Protein AF-A0AAW7YSR7-F1 (afdb_monomer_lite)

Structure (mmCIF, N/CA/C/O backbone):
data_AF-A0AAW7YSR7-F1
#
_entry.id   AF-A0AAW7YSR7-F1
#
loop_
_atom_site.group_PDB
_atom_site.id
_atom_site.type_symbol
_atom_site.label_atom_id
_atom_site.label_alt_id
_atom_site.label_comp_id
_atom_site.label_asym_id
_atom_site.label_entity_id
_atom_site.label_seq_id
_atom_site.pdbx_PDB_ins_code
_atom_site.Cartn_x
_atom_site.Cartn_y
_atom_site.Cartn_z
_atom_site.occupancy
_atom_site.B_iso_or_equiv
_atom_site.auth_seq_id
_atom_site.auth_comp_id
_atom_site.auth_asym_id
_atom_site.auth_atom_id
_atom_site.pdbx_PDB_model_num
ATOM 1 N N . MET A 1 1 ? 5.697 -10.924 6.233 1.00 53.06 1 MET A N 1
ATOM 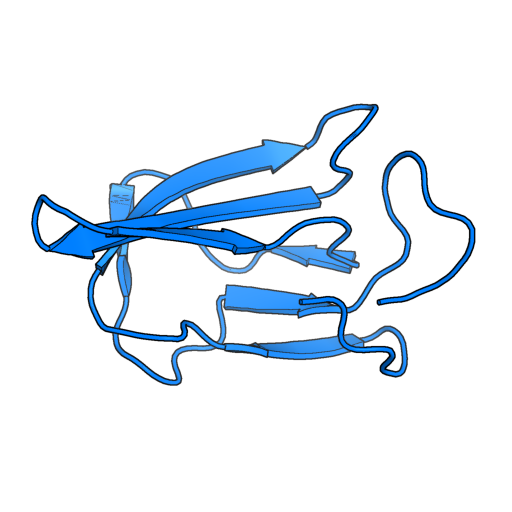2 C CA . MET A 1 1 ? 5.096 -11.935 5.346 1.00 53.06 1 MET A CA 1
ATOM 3 C C . MET A 1 1 ? 5.299 -11.440 3.937 1.00 53.06 1 MET A C 1
ATOM 5 O O . MET A 1 1 ? 4.920 -10.304 3.677 1.00 53.06 1 MET A O 1
ATOM 9 N N . ASP A 1 2 ? 5.949 -12.244 3.108 1.00 56.97 2 ASP A N 1
ATOM 10 C CA . ASP A 1 2 ? 6.213 -11.934 1.709 1.00 56.97 2 ASP A CA 1
ATOM 11 C C . ASP A 1 2 ? 5.439 -12.935 0.840 1.00 56.97 2 ASP A C 1
ATOM 13 O O . ASP A 1 2 ? 5.480 -14.133 1.125 1.00 56.97 2 ASP A O 1
ATOM 17 N N . TYR A 1 3 ? 4.669 -12.456 -0.137 1.00 60.75 3 TYR A N 1
ATOM 18 C CA . TYR A 1 3 ? 3.765 -13.289 -0.935 1.00 60.75 3 TYR A CA 1
ATOM 19 C C . TYR A 1 3 ? 4.135 -13.179 -2.408 1.00 60.75 3 TYR A C 1
ATOM 21 O O . TYR A 1 3 ? 3.569 -12.378 -3.145 1.00 60.75 3 TYR A O 1
ATOM 29 N N . ALA A 1 4 ? 5.060 -14.033 -2.847 1.00 67.44 4 ALA A N 1
ATOM 30 C CA . ALA A 1 4 ? 5.446 -14.106 -4.248 1.00 67.44 4 ALA A CA 1
ATOM 31 C C . ALA A 1 4 ? 4.214 -14.357 -5.135 1.00 67.44 4 ALA A C 1
ATOM 33 O O . ALA A 1 4 ? 3.568 -15.405 -5.065 1.00 67.44 4 ALA A O 1
ATOM 34 N N . ALA A 1 5 ? 3.895 -13.390 -5.990 1.00 73.12 5 ALA A N 1
ATOM 35 C CA . ALA A 1 5 ? 2.842 -13.509 -6.983 1.00 73.12 5 ALA A CA 1
ATOM 36 C C . ALA A 1 5 ? 3.260 -12.822 -8.285 1.00 73.12 5 ALA A C 1
ATOM 38 O O . ALA A 1 5 ? 4.197 -12.025 -8.337 1.00 73.12 5 ALA A O 1
ATOM 39 N N . LYS A 1 6 ? 2.541 -13.115 -9.372 1.00 79.94 6 LYS A N 1
ATOM 40 C CA . LYS A 1 6 ? 2.792 -12.454 -10.658 1.00 79.94 6 LYS A CA 1
ATOM 41 C C . LYS A 1 6 ? 2.528 -10.949 -10.524 1.00 79.94 6 LYS A C 1
ATOM 43 O O . LYS A 1 6 ? 1.549 -10.548 -9.886 1.00 79.94 6 LYS A O 1
ATOM 48 N N . VAL A 1 7 ? 3.352 -10.117 -11.165 1.00 82.12 7 VAL A N 1
ATOM 49 C CA . VAL A 1 7 ? 3.090 -8.671 -11.295 1.00 82.12 7 VAL A CA 1
ATOM 50 C C . VAL A 1 7 ? 1.664 -8.458 -11.805 1.00 82.12 7 VAL A C 1
ATOM 52 O O . VAL A 1 7 ? 1.219 -9.139 -12.725 1.00 82.12 7 VAL A O 1
ATOM 55 N N . GLY A 1 8 ? 0.937 -7.522 -11.196 1.00 85.69 8 GLY A N 1
ATOM 56 C CA . GLY A 1 8 ? -0.463 -7.265 -11.537 1.00 85.69 8 GLY A CA 1
ATOM 57 C C . GLY A 1 8 ? -1.478 -8.051 -10.699 1.00 85.69 8 GLY A C 1
ATOM 58 O O . GLY A 1 8 ? -2.663 -7.711 -10.738 1.00 85.69 8 GLY A O 1
ATOM 59 N N . THR A 1 9 ? -1.048 -9.032 -9.894 1.00 91.81 9 THR A N 1
ATOM 60 C CA . THR A 1 9 ? -1.947 -9.761 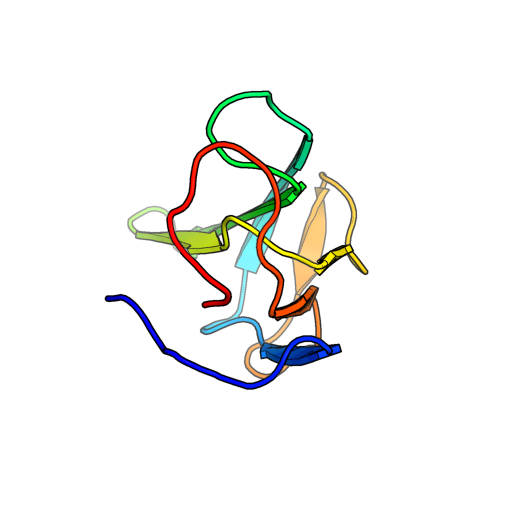-8.980 1.00 91.81 9 THR A CA 1
ATOM 61 C C . THR A 1 9 ? -2.629 -8.772 -8.023 1.00 91.81 9 THR A C 1
ATOM 63 O O . THR A 1 9 ? -1.934 -7.936 -7.435 1.00 91.81 9 THR A O 1
ATOM 66 N N . PRO A 1 10 ? -3.970 -8.789 -7.871 1.00 95.25 10 PRO A N 1
ATOM 67 C CA . PRO A 1 10 ? -4.670 -7.865 -6.984 1.00 95.25 10 PRO A CA 1
ATOM 68 C C . PRO A 1 10 ? -4.213 -7.993 -5.529 1.00 95.25 10 PRO A C 1
ATOM 70 O O . PRO A 1 10 ? -4.257 -9.075 -4.955 1.00 95.25 10 PRO A O 1
ATOM 73 N N . VAL A 1 11 ? -3.854 -6.864 -4.917 1.00 95.56 11 VAL A N 1
ATOM 74 C CA . VAL A 1 11 ? -3.578 -6.780 -3.477 1.00 95.56 11 VAL A CA 1
ATOM 75 C C . VAL A 1 11 ? -4.800 -6.198 -2.786 1.00 95.56 11 VAL A C 1
ATOM 77 O O . VAL A 1 11 ? -5.307 -5.140 -3.187 1.00 95.56 11 VAL A O 1
ATOM 80 N N . GLN A 1 12 ? -5.275 -6.893 -1.756 1.00 97.06 12 GLN A N 1
ATOM 81 C CA . GLN A 1 12 ? -6.470 -6.539 -0.998 1.00 97.06 12 GLN A CA 1
ATOM 82 C C . GLN A 1 12 ? -6.122 -6.060 0.415 1.00 97.06 12 GLN A C 1
ATOM 84 O O . GLN A 1 12 ? -5.133 -6.488 1.010 1.00 97.06 12 GLN A O 1
ATOM 89 N N . ALA A 1 13 ? -6.954 -5.171 0.961 1.00 97.12 13 ALA A N 1
ATOM 90 C CA . ALA A 1 13 ? -6.874 -4.781 2.361 1.00 97.12 13 ALA A CA 1
ATOM 91 C C . ALA A 1 13 ? -7.165 -5.994 3.259 1.00 97.12 13 ALA A C 1
ATOM 93 O O . ALA A 1 13 ? -8.188 -6.661 3.102 1.00 97.12 13 ALA A O 1
ATOM 94 N N . ALA A 1 14 ? -6.280 -6.252 4.219 1.00 95.19 14 ALA A N 1
ATOM 95 C CA . ALA A 1 14 ? -6.375 -7.389 5.133 1.00 95.19 14 ALA A CA 1
ATOM 96 C C . ALA A 1 14 ? -7.479 -7.203 6.185 1.00 95.19 14 ALA A C 1
ATOM 98 O O . ALA A 1 14 ? -7.914 -8.169 6.796 1.00 95.19 14 ALA A O 1
ATOM 99 N N . GLY A 1 15 ? -7.948 -5.969 6.373 1.00 95.94 15 GLY A N 1
ATOM 100 C CA . GLY A 1 15 ? -9.011 -5.619 7.304 1.00 95.94 15 GLY A CA 1
ATOM 101 C C . GLY A 1 15 ? -9.576 -4.230 7.020 1.00 95.94 15 GLY A C 1
ATOM 102 O O . GLY A 1 15 ? -9.011 -3.459 6.236 1.00 95.94 15 GLY A O 1
ATOM 103 N N . ASP A 1 16 ? -10.676 -3.900 7.690 1.00 97.56 16 ASP A N 1
ATOM 104 C CA . ASP A 1 16 ? -11.257 -2.556 7.690 1.00 97.56 16 ASP A CA 1
ATOM 105 C C . ASP A 1 16 ? -10.274 -1.537 8.272 1.00 97.56 16 ASP A C 1
ATOM 107 O O . ASP A 1 16 ? -9.604 -1.804 9.270 1.00 97.56 16 ASP A O 1
ATOM 111 N N . GLY A 1 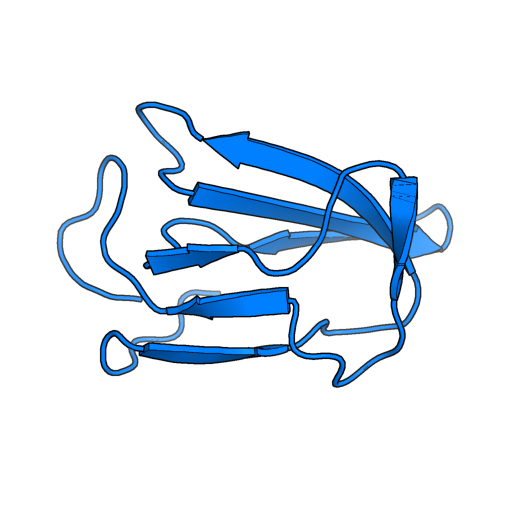17 ? -10.173 -0.351 7.672 1.00 97.56 17 GLY A N 1
ATOM 112 C CA . GLY A 1 17 ? -9.242 0.654 8.173 1.00 97.56 17 GLY A CA 1
ATOM 113 C C . GLY A 1 17 ? -9.204 1.954 7.386 1.00 97.56 17 GLY A C 1
ATOM 114 O O . GLY A 1 17 ? -10.018 2.212 6.494 1.00 97.56 17 GLY A O 1
ATOM 115 N N . ARG A 1 18 ? -8.226 2.793 7.730 1.00 98.12 18 ARG A N 1
ATOM 116 C CA . ARG A 1 18 ? -7.935 4.063 7.064 1.00 98.12 18 ARG A CA 1
ATOM 117 C C . ARG A 1 18 ? -6.524 4.046 6.500 1.00 98.12 18 ARG A C 1
ATOM 119 O O . ARG A 1 18 ? -5.562 3.755 7.206 1.00 98.12 18 ARG A O 1
ATOM 126 N N . VAL A 1 19 ? -6.394 4.417 5.232 1.00 98.38 19 VAL A N 1
ATOM 127 C CA . VAL A 1 19 ? -5.096 4.581 4.579 1.00 98.38 19 VAL A CA 1
ATOM 128 C C . VAL A 1 19 ? -4.365 5.756 5.230 1.00 98.38 19 VAL A C 1
ATOM 130 O O . VAL A 1 19 ? -4.794 6.903 5.107 1.00 98.38 19 VAL A O 1
ATOM 133 N N . THR A 1 20 ? -3.264 5.487 5.925 1.00 98.19 20 THR A N 1
ATOM 134 C CA . THR A 1 20 ? -2.448 6.519 6.587 1.00 98.19 20 THR A CA 1
ATOM 135 C C . THR A 1 20 ? -1.332 7.029 5.697 1.00 98.19 20 THR A C 1
ATOM 137 O O . THR A 1 20 ? -0.959 8.194 5.801 1.00 98.19 20 THR A O 1
ATOM 140 N N . LYS A 1 21 ? -0.820 6.188 4.793 1.00 97.88 21 LYS A N 1
ATOM 141 C CA . LYS A 1 21 ? 0.136 6.601 3.765 1.00 97.88 21 LYS A CA 1
ATOM 142 C C . LYS A 1 21 ? -0.140 5.871 2.456 1.00 97.88 21 LYS A C 1
ATOM 144 O O . LYS A 1 21 ? -0.410 4.676 2.456 1.00 97.88 21 LYS A O 1
ATOM 149 N N . SER A 1 22 ? -0.037 6.576 1.339 1.00 98.31 22 SER A N 1
ATOM 150 C CA . SER A 1 22 ? -0.046 5.989 0.000 1.00 98.31 22 SER A CA 1
ATOM 151 C C . SER A 1 22 ? 0.895 6.803 -0.874 1.00 98.31 22 SER A C 1
ATOM 153 O O . SER A 1 22 ? 0.610 7.963 -1.173 1.00 98.31 22 SER A O 1
ATOM 155 N N . GLY A 1 23 ? 2.020 6.219 -1.281 1.00 97.81 23 GLY A N 1
ATOM 156 C CA . GLY A 1 23 ? 3.073 6.968 -1.962 1.00 97.81 23 GLY A CA 1
ATOM 157 C C . GLY A 1 23 ? 4.094 6.090 -2.665 1.00 97.81 23 GLY A C 1
ATOM 158 O O . GLY A 1 23 ? 3.897 4.886 -2.816 1.00 97.81 23 GLY A O 1
AT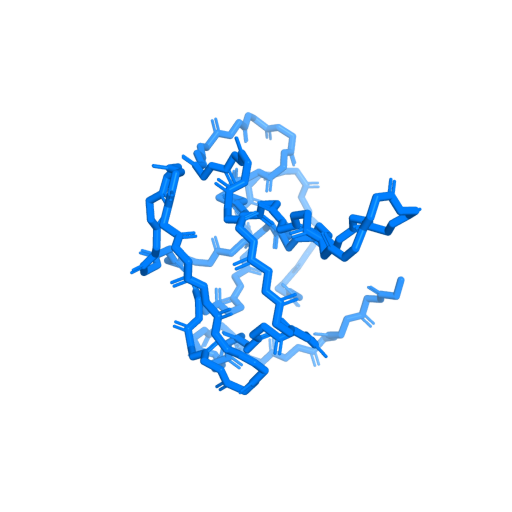OM 159 N N . TYR A 1 24 ? 5.181 6.725 -3.094 1.00 97.12 24 TYR A N 1
ATOM 160 C CA . TYR A 1 24 ? 6.360 6.061 -3.633 1.00 97.12 24 TYR A CA 1
ATOM 161 C C . TYR A 1 24 ? 7.591 6.453 -2.814 1.00 97.12 24 TYR A C 1
ATOM 163 O O . TYR A 1 24 ? 7.704 7.600 -2.380 1.00 97.12 24 TYR A O 1
ATOM 171 N N . SER A 1 25 ? 8.510 5.519 -2.580 1.00 95.19 25 SER A N 1
ATOM 172 C CA . SER A 1 25 ? 9.854 5.837 -2.091 1.00 95.19 25 SER A CA 1
ATOM 173 C C . SER A 1 25 ? 10.895 4.919 -2.722 1.00 95.19 25 SER A C 1
ATOM 175 O O . SER A 1 25 ? 10.575 3.825 -3.184 1.00 95.19 25 SER A O 1
ATOM 177 N N . LYS A 1 26 ? 12.163 5.350 -2.708 1.00 93.00 26 LYS A N 1
ATOM 178 C CA . LYS A 1 26 ? 13.285 4.580 -3.269 1.00 93.00 26 LYS A CA 1
ATOM 179 C C . LYS A 1 26 ? 13.368 3.158 -2.701 1.00 93.00 26 LYS A C 1
ATOM 181 O O . LYS A 1 26 ? 13.672 2.229 -3.438 1.00 93.00 26 LYS A O 1
ATOM 186 N N . TYR A 1 27 ? 13.105 2.994 -1.406 1.00 90.88 27 TYR A N 1
ATOM 187 C CA . TYR A 1 27 ? 13.215 1.696 -0.740 1.00 90.88 27 TYR A CA 1
ATOM 188 C C . TYR A 1 27 ? 11.941 0.870 -0.880 1.00 90.88 27 TYR A C 1
ATOM 190 O O . TYR A 1 27 ? 12.006 -0.268 -1.325 1.00 90.88 27 TYR A O 1
ATOM 198 N N . ASN A 1 28 ? 10.785 1.462 -0.581 1.00 91.75 28 ASN A N 1
ATOM 199 C CA . ASN A 1 28 ? 9.516 0.736 -0.510 1.00 91.75 28 ASN A CA 1
ATOM 200 C C . ASN A 1 28 ? 8.838 0.547 -1.868 1.00 91.75 28 ASN A C 1
ATOM 202 O O . ASN A 1 28 ? 7.816 -0.128 -1.939 1.00 91.75 28 ASN A O 1
ATOM 206 N N . GLY A 1 29 ? 9.326 1.211 -2.916 1.00 96.12 29 GLY A N 1
A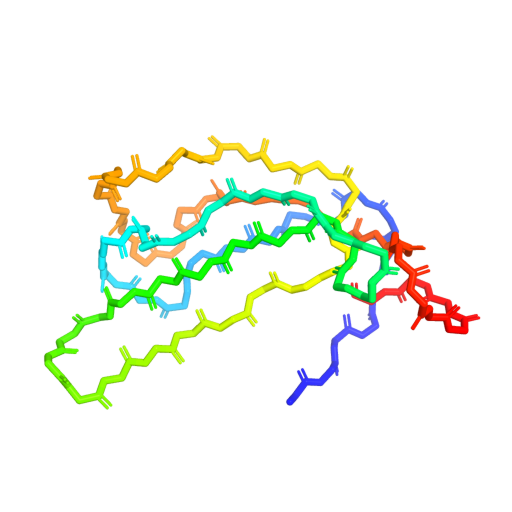TOM 207 C CA . GLY A 1 29 ? 8.595 1.307 -4.169 1.00 96.12 29 GLY A CA 1
ATOM 208 C C . GLY A 1 29 ? 7.271 2.031 -3.969 1.00 96.12 29 GLY A C 1
ATOM 209 O O . GLY A 1 29 ? 7.168 2.941 -3.143 1.00 96.12 29 GLY A O 1
ATOM 210 N N . ASN A 1 30 ? 6.240 1.619 -4.702 1.00 97.06 30 ASN A N 1
ATOM 211 C CA . ASN A 1 30 ? 4.876 2.023 -4.398 1.00 97.06 30 ASN A CA 1
ATOM 212 C C . ASN A 1 30 ? 4.388 1.305 -3.143 1.00 97.06 30 ASN A C 1
ATOM 214 O O . ASN A 1 30 ? 4.430 0.079 -3.063 1.00 97.06 30 ASN A O 1
ATOM 218 N N . TYR A 1 31 ? 3.827 2.062 -2.209 1.00 97.75 31 TYR A N 1
ATOM 219 C CA . TYR A 1 31 ? 3.336 1.507 -0.959 1.00 97.75 31 TYR A CA 1
ATOM 220 C C . TYR A 1 31 ? 1.983 2.077 -0.541 1.00 97.75 31 TYR A C 1
ATOM 222 O O . TYR A 1 31 ? 1.610 3.196 -0.906 1.00 97.75 31 TYR A O 1
ATOM 230 N N . VAL A 1 32 ? 1.270 1.300 0.271 1.00 98.44 32 VAL A N 1
ATOM 231 C CA . VAL A 1 32 ? 0.029 1.677 0.955 1.00 98.44 32 VAL A CA 1
ATOM 232 C C . VAL A 1 32 ? 0.117 1.183 2.394 1.00 98.44 32 VAL A C 1
ATOM 234 O O . VAL A 1 32 ? 0.381 0.007 2.615 1.00 98.44 32 VAL A O 1
ATOM 237 N N . PHE A 1 33 ? -0.096 2.058 3.377 1.00 97.88 33 PHE A N 1
ATOM 238 C CA . PHE A 1 33 ? -0.201 1.698 4.794 1.00 97.88 33 PHE A CA 1
ATOM 239 C C . PHE A 1 33 ? -1.629 1.930 5.261 1.00 97.88 33 PHE A C 1
ATOM 241 O O . PHE A 1 33 ? -2.192 3.000 5.013 1.00 97.88 33 PHE A O 1
ATOM 248 N N . ILE A 1 34 ? -2.201 0.944 5.944 1.00 98.25 34 ILE A N 1
ATOM 249 C CA . ILE A 1 34 ? -3.565 1.002 6.467 1.00 98.25 34 ILE A CA 1
ATOM 250 C C . ILE A 1 34 ? -3.493 0.845 7.979 1.00 98.25 34 ILE A C 1
ATOM 252 O O . ILE A 1 34 ? -3.009 -0.166 8.478 1.00 98.25 34 ILE A O 1
ATOM 256 N N . GLN A 1 35 ? -3.972 1.859 8.696 1.00 97.75 35 GLN A N 1
ATOM 257 C CA . GLN A 1 35 ? -4.261 1.755 10.121 1.00 97.75 35 GLN A CA 1
ATOM 258 C C . GLN A 1 35 ? -5.627 1.097 10.272 1.00 97.75 35 GLN A C 1
ATOM 260 O O . GLN A 1 35 ? -6.613 1.572 9.702 1.00 97.75 35 GLN A O 1
ATOM 265 N N . HIS A 1 36 ? -5.669 0.014 11.031 1.00 95.12 36 HIS A N 1
ATOM 266 C CA . HIS A 1 36 ? -6.903 -0.658 11.416 1.00 95.12 36 HIS A CA 1
ATOM 267 C C . HIS A 1 36 ? -7.417 -0.039 12.723 1.00 95.12 36 HIS A C 1
ATOM 269 O O . HIS A 1 36 ? -7.355 1.181 12.884 1.00 95.12 36 HIS A O 1
ATOM 275 N N . SER A 1 37 ? -7.906 -0.834 13.676 1.00 88.00 37 SER A N 1
ATOM 276 C CA . SER A 1 37 ? -8.071 -0.356 15.055 1.00 88.00 37 SER A CA 1
ATOM 277 C C . SER A 1 37 ? -6.770 0.284 15.578 1.00 88.00 37 SER A C 1
ATOM 279 O O . SER A 1 37 ? -5.706 0.167 14.961 1.00 88.00 37 SER A O 1
ATOM 281 N N . SER A 1 38 ? -6.827 0.980 16.715 1.00 78.62 38 SER A N 1
ATOM 282 C CA . SER A 1 38 ? -5.691 1.745 17.262 1.00 78.62 38 SER A CA 1
ATOM 283 C C . SER A 1 38 ? -4.390 0.942 17.440 1.00 78.62 38 SER A C 1
ATOM 285 O O . SER A 1 38 ? -3.325 1.544 17.514 1.00 78.62 38 SER A O 1
ATOM 287 N N . ALA A 1 39 ? -4.451 -0.392 17.453 1.00 88.06 39 ALA A N 1
ATOM 288 C CA . ALA A 1 39 ? -3.311 -1.266 17.712 1.00 88.06 39 ALA A CA 1
ATOM 289 C C . ALA A 1 39 ? -2.549 -1.760 16.464 1.00 88.06 39 ALA A C 1
ATOM 291 O O . ALA A 1 39 ? -1.398 -2.168 16.597 1.00 88.06 39 ALA A O 1
ATOM 292 N N . TYR A 1 40 ? -3.140 -1.744 15.258 1.00 92.31 40 TYR A N 1
ATOM 293 C CA . TYR A 1 40 ? -2.570 -2.481 14.114 1.00 92.31 40 TYR A CA 1
ATOM 294 C C . TYR A 1 40 ? -2.423 -1.652 12.838 1.00 92.31 40 TYR A C 1
ATOM 296 O O . TYR A 1 40 ? -3.350 -0.970 12.400 1.00 92.31 40 TYR A O 1
ATOM 304 N N . VAL A 1 41 ? -1.269 -1.801 12.178 1.00 96.25 41 VAL A N 1
ATOM 305 C CA . VAL A 1 41 ? -0.991 -1.237 10.852 1.00 96.25 41 VAL A CA 1
ATOM 306 C C . VAL A 1 41 ? -0.533 -2.339 9.912 1.00 96.25 41 VAL A C 1
ATOM 308 O O . VAL A 1 41 ? 0.449 -3.025 10.191 1.00 96.25 41 VAL A O 1
ATOM 311 N N . THR A 1 42 ? -1.186 -2.457 8.760 1.00 96.56 42 THR A N 1
ATOM 312 C CA . THR A 1 42 ? -0.694 -3.285 7.655 1.00 96.56 42 THR A CA 1
ATOM 313 C C . THR A 1 42 ? 0.061 -2.426 6.649 1.00 96.56 42 THR A C 1
ATOM 315 O O . THR A 1 42 ? -0.333 -1.299 6.331 1.00 96.56 42 THR A O 1
ATOM 318 N N . LYS A 1 43 ? 1.196 -2.944 6.172 1.00 96.75 43 LYS A N 1
ATOM 319 C CA . LYS A 1 43 ? 2.069 -2.277 5.203 1.00 96.75 43 LYS A CA 1
ATOM 320 C C . LYS A 1 43 ? 2.130 -3.116 3.935 1.00 96.75 43 LYS A C 1
ATOM 322 O O . LYS A 1 43 ? 2.541 -4.268 3.986 1.00 96.75 43 LYS A O 1
ATOM 327 N N . TYR A 1 44 ? 1.758 -2.510 2.817 1.00 95.94 44 TYR A N 1
ATOM 328 C CA . TYR A 1 44 ? 1.831 -3.099 1.486 1.00 95.94 44 TYR A CA 1
ATOM 329 C C . TYR A 1 44 ? 2.916 -2.359 0.721 1.00 95.94 44 TYR A C 1
ATOM 331 O O . TYR A 1 44 ? 2.808 -1.142 0.555 1.00 95.94 44 TYR A O 1
ATOM 339 N N . LEU A 1 45 ? 3.971 -3.063 0.325 1.00 95.25 45 LEU A N 1
ATOM 340 C CA . LEU A 1 45 ? 5.166 -2.496 -0.299 1.00 95.25 45 LEU A CA 1
ATOM 341 C C . LEU A 1 45 ? 5.307 -3.005 -1.733 1.00 95.25 45 LEU A C 1
ATOM 343 O O . LEU A 1 45 ? 4.573 -3.895 -2.152 1.00 95.25 45 LEU A O 1
ATOM 347 N N . HIS A 1 46 ? 6.239 -2.409 -2.471 1.00 95.56 46 HIS A N 1
ATOM 348 C CA . HIS A 1 46 ? 6.743 -2.894 -3.758 1.00 95.56 46 HIS A CA 1
ATOM 349 C C . HIS A 1 46 ? 5.701 -3.016 -4.874 1.00 95.56 46 HIS A C 1
ATOM 351 O O . HIS A 1 46 ? 5.979 -3.539 -5.952 1.00 95.56 46 HIS A O 1
ATOM 357 N N . LEU A 1 47 ? 4.532 -2.402 -4.679 1.00 94.38 47 LEU A N 1
ATOM 358 C CA . LEU A 1 47 ? 3.380 -2.517 -5.561 1.00 94.38 47 LEU A CA 1
ATOM 359 C C . LEU A 1 47 ? 3.708 -2.044 -6.984 1.00 94.38 47 LEU A C 1
ATOM 361 O O . LEU A 1 47 ? 4.488 -1.115 -7.207 1.00 94.38 47 LEU A O 1
ATOM 365 N N . HIS A 1 48 ? 3.057 -2.622 -7.985 1.00 94.50 48 HIS A N 1
ATOM 366 C CA . HIS A 1 48 ? 3.144 -2.107 -9.349 1.00 94.50 48 HIS A CA 1
ATOM 367 C C . HIS A 1 48 ? 2.276 -0.851 -9.506 1.00 94.50 48 HIS A C 1
ATOM 369 O O . HIS A 1 48 ? 2.731 0.170 -10.021 1.00 94.50 48 HIS A O 1
ATOM 375 N N . LYS A 1 49 ? 1.038 -0.898 -8.997 1.00 95.06 49 LYS A N 1
ATOM 376 C CA . LYS A 1 49 ? 0.093 0.233 -8.970 1.00 95.06 49 LYS A CA 1
ATOM 377 C C . LYS A 1 49 ? -0.622 0.335 -7.625 1.00 95.06 49 LYS A C 1
ATOM 379 O O . LYS A 1 49 ? -0.914 -0.683 -6.999 1.00 95.06 49 LYS A O 1
ATOM 384 N N . ARG A 1 50 ? -0.957 1.567 -7.225 1.00 97.31 50 ARG A N 1
ATOM 385 C CA . ARG A 1 50 ? -1.788 1.902 -6.053 1.00 97.31 50 ARG A CA 1
ATOM 386 C C . ARG A 1 50 ? -3.158 2.377 -6.526 1.00 97.31 50 ARG A C 1
ATOM 388 O O . ARG A 1 50 ? -3.230 3.155 -7.472 1.00 97.31 50 ARG A O 1
ATOM 395 N N . TYR A 1 51 ? -4.221 1.963 -5.844 1.00 98.00 51 TYR A N 1
ATOM 396 C CA . TYR A 1 51 ? -5.602 2.361 -6.169 1.00 98.00 51 TYR A CA 1
ATOM 397 C C . TYR A 1 51 ? -6.283 3.180 -5.074 1.00 98.00 51 TYR A C 1
ATOM 399 O O . TYR A 1 51 ? -7.445 3.552 -5.218 1.00 98.00 51 TYR A O 1
ATOM 407 N N . VAL A 1 52 ? -5.580 3.456 -3.975 1.00 98.31 52 VAL A N 1
ATOM 408 C CA . VAL A 1 52 ? -6.123 4.193 -2.830 1.00 98.31 52 VAL A CA 1
ATOM 409 C C . VAL A 1 52 ? -5.227 5.356 -2.433 1.00 98.31 52 VAL A C 1
ATOM 411 O O . VAL A 1 52 ? -4.011 5.320 -2.643 1.00 98.31 52 VAL A O 1
ATOM 414 N N . LYS A 1 53 ? -5.831 6.397 -1.855 1.00 98.12 53 LYS A N 1
ATOM 415 C CA . LYS A 1 53 ? -5.157 7.637 -1.440 1.00 98.12 53 LYS A CA 1
ATOM 416 C C . LYS A 1 53 ? -5.100 7.759 0.082 1.00 98.12 53 LYS A C 1
ATOM 418 O O . LYS A 1 53 ? -5.930 7.192 0.789 1.00 98.12 53 LYS A O 1
ATOM 423 N N . THR A 1 54 ? -4.131 8.522 0.589 1.00 98.38 54 THR A N 1
ATOM 424 C CA . THR A 1 54 ? -4.056 8.870 2.015 1.00 98.38 54 THR A CA 1
ATOM 425 C C . THR A 1 54 ? -5.373 9.487 2.485 1.00 98.38 54 THR A C 1
ATOM 427 O O . THR A 1 54 ? -5.946 10.337 1.812 1.00 98.38 54 THR A O 1
ATOM 430 N N . GLY A 1 55 ? -5.860 9.037 3.638 1.00 97.88 55 GLY A N 1
ATOM 431 C CA . GLY A 1 55 ? -7.111 9.471 4.250 1.00 97.88 55 GLY A CA 1
ATOM 432 C C . GLY A 1 55 ? -8.337 8.630 3.890 1.00 97.88 55 GLY A C 1
ATOM 433 O O . GLY A 1 55 ? -9.334 8.696 4.611 1.00 97.88 55 GLY A O 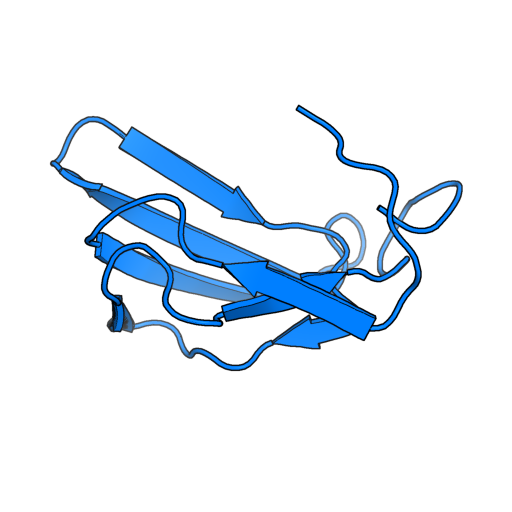1
ATOM 434 N N . GLN A 1 56 ? -8.257 7.805 2.844 1.00 98.44 56 GLN A N 1
ATOM 435 C CA . GLN A 1 56 ? -9.359 6.967 2.378 1.00 98.44 56 GLN A CA 1
ATOM 436 C C . GLN A 1 56 ? -9.691 5.846 3.375 1.00 98.44 56 GLN A C 1
ATOM 438 O O . GLN A 1 56 ? -8.796 5.163 3.876 1.00 98.44 56 GLN A O 1
ATOM 443 N N . ARG A 1 57 ? -10.986 5.624 3.631 1.00 97.94 57 ARG A N 1
ATOM 444 C CA . ARG A 1 57 ? -11.479 4.434 4.341 1.00 97.94 57 ARG A CA 1
ATOM 445 C C . ARG A 1 57 ? -11.572 3.246 3.388 1.00 97.94 57 ARG A C 1
ATOM 447 O O . ARG A 1 57 ? -12.002 3.393 2.244 1.00 97.94 57 ARG A O 1
ATOM 454 N N . VAL A 1 58 ? -11.184 2.073 3.867 1.00 97.81 58 VAL A N 1
ATOM 455 C CA . VAL A 1 58 ? -11.230 0.815 3.118 1.00 97.81 58 VAL A CA 1
ATOM 456 C C . VAL A 1 58 ? -11.879 -0.274 3.960 1.00 97.81 58 VAL A C 1
ATOM 458 O O . VAL A 1 58 ? -11.825 -0.237 5.190 1.00 97.81 58 VAL A O 1
ATOM 461 N N . LYS A 1 59 ? -12.503 -1.228 3.273 1.00 97.94 59 LYS A N 1
ATOM 462 C CA . LYS A 1 59 ? -13.053 -2.449 3.858 1.00 97.94 59 LYS A CA 1
ATOM 463 C C . LYS A 1 59 ? -12.116 -3.623 3.608 1.00 97.94 59 LYS A C 1
ATOM 465 O O . LYS A 1 59 ? -11.375 -3.597 2.621 1.00 97.94 59 LYS A O 1
ATOM 470 N N . GLN A 1 60 ? -12.169 -4.643 4.457 1.00 97.12 60 GLN A N 1
ATOM 471 C CA . GLN A 1 60 ? -11.501 -5.918 4.202 1.00 97.12 60 GLN A CA 1
ATOM 472 C C . GLN A 1 60 ? -11.847 -6.434 2.795 1.00 97.12 60 GLN A C 1
ATOM 474 O O . GLN A 1 60 ? -12.972 -6.281 2.323 1.00 97.12 60 GLN A O 1
ATOM 479 N N . GLY A 1 61 ? -10.857 -6.977 2.083 1.00 96.38 61 GLY A N 1
ATOM 480 C CA . GLY A 1 61 ? -11.021 -7.464 0.710 1.00 96.38 61 GLY A CA 1
ATOM 481 C C . GLY A 1 61 ? -11.027 -6.364 -0.362 1.00 96.38 61 GLY A C 1
ATOM 482 O O . GLY A 1 61 ? -10.919 -6.659 -1.554 1.00 96.38 61 GLY A O 1
ATOM 483 N N . LYS A 1 62 ? -11.088 -5.074 0.010 1.00 97.75 62 LYS A N 1
ATOM 484 C CA . LYS A 1 62 ? -11.012 -3.979 -0.968 1.00 97.75 62 LYS A CA 1
ATOM 485 C C . LYS A 1 62 ? -9.677 -4.038 -1.704 1.00 97.75 62 LYS A C 1
ATOM 487 O O . LYS A 1 62 ? -8.621 -4.021 -1.080 1.00 97.75 62 LYS A O 1
ATOM 492 N N . LYS A 1 63 ? -9.715 -4.020 -3.038 1.00 97.75 63 LYS A N 1
ATOM 493 C CA . LYS A 1 63 ? -8.519 -3.873 -3.879 1.00 97.75 63 LYS A CA 1
ATOM 494 C C . LYS A 1 63 ? -7.842 -2.524 -3.614 1.00 97.75 63 LYS A C 1
ATOM 496 O O . LYS A 1 63 ? -8.450 -1.475 -3.831 1.00 97.75 63 LYS A O 1
ATOM 501 N N . ILE A 1 64 ? -6.584 -2.567 -3.180 1.00 98.12 64 ILE A N 1
ATOM 502 C CA . ILE A 1 64 ? -5.776 -1.391 -2.809 1.00 98.12 64 ILE A CA 1
ATOM 503 C C . ILE A 1 64 ? -4.559 -1.183 -3.710 1.00 98.12 64 ILE A C 1
ATOM 505 O O . ILE A 1 64 ? -4.060 -0.062 -3.825 1.00 98.12 64 ILE A O 1
ATOM 509 N N . GLY A 1 65 ? -4.111 -2.234 -4.394 1.00 97.19 65 GLY A N 1
ATOM 510 C CA . GLY A 1 65 ? -2.982 -2.174 -5.311 1.00 97.19 65 GLY A CA 1
ATOM 511 C C . GLY A 1 65 ? -2.867 -3.417 -6.184 1.00 97.19 65 GLY A C 1
ATOM 512 O O . GLY A 1 65 ? -3.793 -4.228 -6.273 1.00 97.19 65 GLY A O 1
ATOM 513 N N . THR A 1 66 ? -1.719 -3.545 -6.836 1.00 96.62 66 THR A N 1
ATOM 514 C CA . THR A 1 66 ? -1.282 -4.773 -7.511 1.00 96.62 66 THR A CA 1
ATOM 515 C C . THR A 1 66 ? 0.146 -5.104 -7.116 1.00 96.62 66 THR A C 1
ATOM 517 O O . THR A 1 66 ? 0.942 -4.182 -6.934 1.00 96.62 66 THR A O 1
ATOM 520 N N . VAL A 1 67 ? 0.456 -6.396 -7.025 1.00 93.75 67 VAL A N 1
ATOM 521 C CA . VAL A 1 67 ? 1.813 -6.919 -6.815 1.00 93.75 67 VAL A CA 1
ATOM 522 C C . VAL A 1 67 ? 2.758 -6.347 -7.864 1.00 93.75 67 VAL A C 1
ATOM 524 O O . VAL A 1 67 ? 2.374 -6.166 -9.027 1.00 93.75 67 VAL A O 1
ATOM 527 N N . GLY A 1 68 ? 3.976 -6.024 -7.448 1.00 91.75 68 GLY A N 1
ATOM 528 C CA . GLY A 1 68 ? 4.994 -5.447 -8.312 1.00 91.75 68 GLY A CA 1
ATOM 529 C C . GLY A 1 68 ? 6.395 -5.775 -7.836 1.00 91.75 68 GLY A C 1
ATOM 530 O O . GLY A 1 68 ? 6.590 -6.619 -6.978 1.00 91.75 68 GLY A O 1
ATOM 531 N N . ALA A 1 69 ? 7.372 -5.101 -8.432 1.00 90.50 69 ALA A N 1
ATOM 532 C CA . ALA A 1 69 ? 8.778 -5.204 -8.057 1.00 90.50 69 ALA A CA 1
ATOM 533 C C . ALA A 1 69 ? 9.409 -3.809 -7.940 1.00 90.50 69 ALA A C 1
ATOM 535 O O . ALA A 1 69 ? 10.516 -3.566 -8.413 1.00 90.50 69 ALA A O 1
ATOM 536 N N . THR A 1 70 ? 8.653 -2.837 -7.420 1.00 90.62 70 THR A N 1
ATOM 537 C CA . THR A 1 70 ? 9.133 -1.450 -7.349 1.00 90.62 70 THR A CA 1
ATOM 538 C C . THR A 1 70 ? 9.965 -1.200 -6.092 1.00 90.62 70 THR A C 1
ATOM 540 O O . THR A 1 70 ? 9.779 -1.837 -5.057 1.00 90.62 70 THR A O 1
ATOM 543 N N . GLY A 1 71 ? 10.859 -0.211 -6.150 1.00 87.69 71 GLY A N 1
ATOM 544 C CA . GLY A 1 71 ? 11.778 0.084 -5.052 1.00 87.69 71 GLY A CA 1
ATOM 545 C C . GLY A 1 71 ? 12.993 -0.837 -5.066 1.00 87.69 71 GLY A C 1
ATOM 546 O O . GLY A 1 71 ? 13.469 -1.222 -6.132 1.00 87.69 71 GLY A O 1
ATOM 547 N N . ARG A 1 72 ? 13.522 -1.170 -3.886 1.00 85.69 72 ARG A N 1
ATOM 548 C CA . ARG A 1 72 ? 14.721 -2.006 -3.759 1.00 85.69 72 ARG A CA 1
ATOM 549 C C . ARG A 1 72 ? 14.330 -3.446 -3.422 1.00 85.69 72 ARG A C 1
ATOM 551 O O . ARG A 1 72 ? 14.291 -3.804 -2.250 1.00 85.69 72 ARG A O 1
ATOM 558 N N . VAL A 1 73 ? 14.062 -4.249 -4.451 1.00 78.38 73 VAL A N 1
ATOM 559 C CA . VAL A 1 73 ? 13.690 -5.671 -4.337 1.00 78.38 73 VAL A CA 1
ATOM 560 C C . VAL A 1 73 ? 14.439 -6.529 -5.347 1.00 78.38 73 VAL A C 1
ATOM 562 O O . VAL A 1 73 ? 14.877 -6.026 -6.378 1.00 78.38 73 VAL A O 1
ATOM 565 N N . THR A 1 74 ? 14.574 -7.824 -5.063 1.00 79.38 74 THR A N 1
ATOM 566 C CA . THR A 1 74 ? 15.216 -8.799 -5.961 1.00 79.38 74 THR A CA 1
ATOM 567 C C . THR A 1 74 ? 14.253 -9.409 -6.982 1.00 79.38 74 THR A C 1
ATOM 569 O O . THR A 1 74 ? 14.701 -9.978 -7.972 1.00 79.38 74 THR A O 1
ATOM 572 N N . GLY A 1 75 ? 12.940 -9.272 -6.782 1.00 71.62 75 GLY A N 1
ATOM 573 C CA . GLY A 1 75 ? 11.916 -9.778 -7.694 1.00 71.62 75 GLY A CA 1
ATOM 574 C C . GLY A 1 75 ? 10.495 -9.436 -7.229 1.00 71.62 75 GLY A C 1
ATOM 575 O O . GLY A 1 75 ? 10.341 -8.886 -6.135 1.00 71.62 75 GLY A O 1
ATOM 576 N N . PRO A 1 76 ? 9.464 -9.716 -8.052 1.00 62.03 76 PRO A N 1
ATOM 577 C CA . PRO A 1 76 ? 8.085 -9.360 -7.739 1.00 62.03 76 PRO A CA 1
ATOM 578 C C . PRO A 1 76 ? 7.498 -10.112 -6.550 1.00 62.03 76 PRO A C 1
ATOM 580 O O . PRO A 1 76 ? 7.595 -11.340 -6.495 1.00 62.03 76 PRO A O 1
ATOM 583 N N . HIS A 1 77 ? 6.843 -9.365 -5.663 1.00 68.50 77 HIS A N 1
ATOM 584 C CA . HIS A 1 77 ? 6.135 -9.876 -4.494 1.00 68.50 77 HIS A CA 1
ATOM 585 C C . HIS A 1 77 ? 5.101 -8.879 -3.942 1.00 68.50 77 HIS A C 1
ATOM 587 O O . HIS A 1 77 ? 5.132 -7.688 -4.343 1.00 68.50 77 HIS A O 1
#

InterPro domains:
  IPR011055 Duplicated hybrid motif [G3DSA:2.70.70.10] (1-77)
  IPR011055 Duplicated hybrid motif [SSF51261] (1-77)
  IPR016047 M23ase, beta-sheet core domain [PF01551] (1-77)
  IPR050570 Bacterial cell wall metabolism enzyme [PTHR21666] (1-77)

Foldseek 3Di:
DDDDDDAFAFDWDQAWFFWQDFDADQAFGTKTWTDDPPPDIDIDGQFPFADDHHGDTDGGRDGGTTWHRGHDHPGTD

Secondary structure (DSSP, 8-state):
------TTPEEE-SSSEEEEEEEEETTTEEEEEEE-STT-EEEEEEESEE---TT-EE-TT-EEEE----SS-SS--

pLDDT: mean 91.24, std 10.66, range [53.06, 98.44]

Sequence (77 aa):
MDYAAKVGTPVQAAGDGRVTKSGYSKYNGNYVFIQHSSAYVTKYLHLHKRYVKTGQRVKQGKKIGTVGATGRVTGPH

Organism: NCBI:txid3062664

Radius of gyration: 11.48 Å; chains: 1; bounding box: 28×24×29 Å